Protein AF-A0A2V5MPN3-F1 (afdb_monomer_lite)

Sequence (64 aa):
WHQWHYLRGPSDISDPQFARQDFISPVLFVDGHVAKHNFSKALSTDPYYPYEPTKDWIWYKPTY

Structure (mmCIF, N/CA/C/O backbone):
data_AF-A0A2V5MPN3-F1
#
_entry.id   AF-A0A2V5MPN3-F1
#
loop_
_atom_site.group_PDB
_atom_site.id
_atom_site.type_symbol
_atom_site.label_atom_id
_atom_site.label_alt_id
_atom_site.label_comp_id
_atom_site.label_asym_id
_atom_site.label_entity_id
_atom_site.label_seq_id
_atom_site.pdbx_PDB_ins_code
_atom_site.Cartn_x
_atom_site.Cartn_y
_atom_site.Cartn_z
_atom_site.occupancy
_atom_site.B_iso_or_equiv
_atom_site.auth_seq_id
_atom_site.auth_comp_id
_atom_site.auth_asym_id
_atom_site.auth_atom_id
_atom_site.pdbx_PDB_model_num
ATOM 1 N N . TRP A 1 1 ? 10.895 -3.968 0.601 1.00 50.78 1 TRP A N 1
ATOM 2 C CA . TRP A 1 1 ? 9.871 -4.751 -0.123 1.00 50.78 1 TRP A CA 1
ATOM 3 C C . TRP A 1 1 ? 10.610 -5.590 -1.154 1.00 50.78 1 TRP A C 1
ATOM 5 O O . TRP A 1 1 ? 11.718 -5.216 -1.503 1.00 50.78 1 TRP A O 1
ATOM 15 N N . HIS A 1 2 ? 10.040 -6.683 -1.648 1.00 48.31 2 HIS A N 1
ATOM 16 C CA . HIS A 1 2 ? 10.703 -7.452 -2.696 1.00 48.31 2 HIS A CA 1
ATOM 17 C C . HIS A 1 2 ? 9.705 -7.749 -3.817 1.00 48.31 2 HIS A C 1
ATOM 19 O O . HIS A 1 2 ? 8.676 -8.387 -3.590 1.00 48.31 2 HIS A O 1
ATOM 25 N N . GLN A 1 3 ? 9.978 -7.249 -5.022 1.00 57.41 3 GLN A N 1
ATOM 26 C CA . GLN A 1 3 ? 9.147 -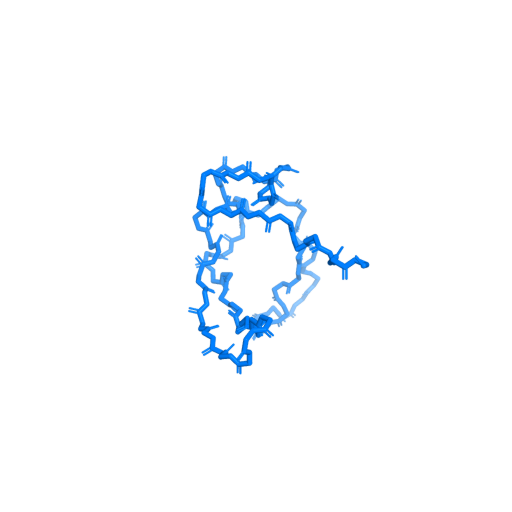7.451 -6.212 1.00 57.41 3 GLN A CA 1
ATOM 27 C C . GLN A 1 3 ? 9.523 -8.751 -6.939 1.00 57.41 3 GLN A C 1
ATOM 29 O O . GLN A 1 3 ? 9.946 -8.750 -8.084 1.00 57.41 3 GLN A O 1
ATOM 34 N N . TRP A 1 4 ? 9.352 -9.905 -6.301 1.00 56.19 4 TRP A N 1
ATOM 35 C CA . TRP A 1 4 ? 9.798 -11.179 -6.889 1.00 56.19 4 TRP A CA 1
ATOM 36 C C . TRP A 1 4 ? 9.049 -11.592 -8.164 1.00 56.19 4 TRP A C 1
ATOM 38 O O . TRP A 1 4 ? 9.585 -12.332 -8.982 1.00 56.19 4 TRP A O 1
ATOM 48 N N . HIS A 1 5 ? 7.805 -11.136 -8.345 1.00 56.09 5 HIS A N 1
ATOM 49 C CA . HIS A 1 5 ? 6.881 -11.750 -9.304 1.00 56.09 5 HIS A CA 1
ATOM 50 C C . HIS A 1 5 ? 7.252 -11.587 -10.789 1.00 56.09 5 HIS A C 1
ATOM 52 O O . HIS A 1 5 ? 6.675 -12.287 -11.616 1.00 56.09 5 HIS A O 1
ATOM 58 N N . TYR A 1 6 ? 8.226 -10.738 -11.141 1.00 57.03 6 TYR A N 1
ATOM 59 C CA . TYR A 1 6 ? 8.621 -10.518 -12.543 1.00 57.03 6 TYR A CA 1
ATOM 60 C C . TYR A 1 6 ? 10.128 -10.358 -12.778 1.00 57.03 6 TYR A C 1
ATOM 62 O O . TYR A 1 6 ? 10.544 -10.037 -13.894 1.00 57.03 6 TYR A O 1
ATOM 70 N N . LEU A 1 7 ? 10.960 -10.572 -11.759 1.00 57.22 7 LEU A N 1
ATOM 71 C CA . LEU A 1 7 ? 12.397 -10.336 -11.857 1.00 57.22 7 LEU A CA 1
ATOM 72 C C . LEU A 1 7 ? 13.131 -11.619 -12.281 1.00 57.22 7 LEU A C 1
ATOM 74 O O . LEU A 1 7 ? 12.950 -12.682 -11.698 1.00 57.22 7 LEU A O 1
ATOM 78 N N . ARG A 1 8 ? 13.933 -11.523 -13.353 1.00 63.00 8 ARG A N 1
ATOM 79 C CA . ARG A 1 8 ? 14.700 -12.641 -13.947 1.00 63.00 8 ARG A CA 1
ATOM 80 C C . ARG A 1 8 ? 16.188 -12.645 -13.548 1.00 63.00 8 ARG A C 1
ATOM 82 O O . ARG A 1 8 ? 16.980 -13.345 -14.169 1.00 63.00 8 ARG A O 1
ATOM 89 N N . GLY A 1 9 ? 16.576 -11.850 -12.552 1.00 64.75 9 GLY A N 1
ATOM 90 C CA . GLY A 1 9 ? 17.958 -11.668 -12.088 1.00 64.75 9 GLY A CA 1
ATOM 91 C C . GLY A 1 9 ? 18.002 -10.985 -10.714 1.00 64.75 9 GLY A C 1
ATOM 92 O O . GLY A 1 9 ? 16.932 -10.783 -10.139 1.00 64.75 9 GLY A O 1
ATOM 93 N N . PRO A 1 10 ? 19.194 -10.632 -10.184 1.00 59.91 10 PRO A N 1
ATOM 94 C CA . PRO A 1 10 ? 19.335 -9.948 -8.898 1.00 59.91 10 PRO A CA 1
ATOM 95 C C . PRO A 1 10 ? 18.453 -8.706 -8.860 1.00 59.91 10 PRO A C 1
ATOM 97 O O . PRO A 1 10 ? 18.491 -7.876 -9.768 1.00 59.91 10 PRO A O 1
ATOM 100 N N . SER A 1 11 ? 17.606 -8.633 -7.843 1.00 63.53 11 SER A N 1
ATOM 101 C CA . SER A 1 11 ? 16.417 -7.790 -7.871 1.00 63.53 11 SER A CA 1
ATOM 102 C C . SER A 1 11 ? 16.175 -7.030 -6.581 1.00 63.53 11 SER A C 1
ATOM 104 O O . SER A 1 11 ? 15.047 -6.624 -6.295 1.00 63.53 11 SER A O 1
ATOM 106 N N . ASP A 1 12 ? 17.229 -6.870 -5.792 1.00 65.50 12 ASP A N 1
ATOM 107 C CA . ASP A 1 12 ? 17.198 -5.997 -4.637 1.00 65.50 12 ASP A CA 1
ATOM 108 C C . ASP A 1 12 ? 17.136 -4.565 -5.150 1.00 65.50 12 ASP A C 1
ATOM 110 O O . ASP A 1 12 ? 18.120 -3.984 -5.607 1.00 65.50 12 ASP A O 1
ATOM 114 N N . ILE A 1 13 ? 15.926 -4.020 -5.143 1.00 66.75 13 ILE A N 1
ATOM 115 C CA . ILE A 1 13 ? 15.698 -2.617 -5.431 1.00 66.75 13 ILE A CA 1
ATOM 116 C C . ILE A 1 13 ? 15.735 -1.916 -4.073 1.00 66.75 13 ILE A C 1
ATOM 118 O O . ILE A 1 13 ? 14.911 -2.180 -3.199 1.00 66.75 13 ILE A O 1
ATOM 122 N N . SER A 1 14 ? 16.740 -1.068 -3.875 1.00 72.06 14 SER A N 1
ATOM 123 C CA . SER A 1 14 ? 16.974 -0.368 -2.608 1.00 72.06 14 SER A CA 1
ATOM 124 C C . SER A 1 14 ? 16.088 0.864 -2.429 1.00 72.06 14 SER A C 1
ATOM 126 O O . SER A 1 14 ? 15.820 1.251 -1.295 1.00 72.06 14 SER A O 1
ATOM 128 N N . ASP A 1 15 ? 15.605 1.453 -3.525 1.00 75.38 15 ASP A N 1
ATOM 129 C CA . ASP A 1 15 ? 14.726 2.622 -3.514 1.00 75.38 15 ASP A CA 1
ATOM 130 C C . ASP A 1 15 ? 13.454 2.345 -4.346 1.00 75.38 15 ASP A C 1
ATOM 132 O O . ASP A 1 15 ? 13.539 2.088 -5.555 1.00 75.38 15 ASP A O 1
ATOM 136 N N . PRO A 1 16 ? 12.262 2.361 -3.716 1.00 73.38 16 PRO A N 1
ATOM 137 C CA . PRO A 1 16 ? 10.992 2.043 -4.366 1.00 73.38 16 PRO A CA 1
ATOM 138 C C . PRO A 1 16 ? 10.577 3.043 -5.448 1.00 73.38 16 PRO A C 1
ATOM 140 O O . PRO A 1 16 ? 9.744 2.694 -6.283 1.00 73.38 16 PRO A O 1
ATOM 143 N N . GLN A 1 17 ? 11.173 4.236 -5.506 1.00 76.69 17 GLN A N 1
ATOM 144 C CA . GLN A 1 17 ? 10.909 5.202 -6.577 1.00 76.69 17 GLN A CA 1
ATOM 145 C C . GLN A 1 17 ? 11.406 4.709 -7.940 1.00 76.69 17 GLN A C 1
ATOM 147 O O . GLN A 1 17 ? 10.773 4.975 -8.960 1.00 76.69 17 GLN A O 1
ATOM 152 N N . PHE A 1 18 ? 12.509 3.956 -7.967 1.00 77.31 18 PHE A N 1
ATOM 153 C CA . PHE A 1 18 ? 13.048 3.370 -9.201 1.00 77.31 18 PHE A CA 1
ATOM 154 C C . PHE A 1 18 ? 12.429 2.008 -9.528 1.00 77.31 18 PHE A C 1
ATOM 156 O O . PHE A 1 18 ? 12.736 1.407 -10.559 1.00 77.31 18 PHE A O 1
ATOM 163 N N . ALA A 1 19 ? 11.551 1.510 -8.659 1.00 76.50 19 ALA A N 1
ATOM 164 C CA . ALA A 1 19 ? 10.842 0.270 -8.875 1.00 76.50 19 ALA A CA 1
ATOM 165 C C . ALA A 1 19 ? 9.673 0.445 -9.839 1.00 76.50 19 ALA A C 1
ATOM 167 O O . ALA A 1 19 ? 9.053 1.508 -9.956 1.00 76.50 19 ALA A O 1
ATOM 168 N N . ARG A 1 20 ? 9.285 -0.667 -10.462 1.00 77.94 20 ARG A N 1
ATOM 169 C CA . ARG A 1 20 ? 8.022 -0.731 -11.184 1.00 77.94 20 ARG A CA 1
ATOM 170 C C . ARG A 1 20 ? 6.870 -0.529 -10.195 1.00 77.94 20 ARG A C 1
ATOM 172 O O . ARG A 1 20 ? 6.842 -1.140 -9.131 1.00 77.94 20 ARG A O 1
ATOM 179 N N . GLN A 1 21 ? 5.914 0.322 -10.547 1.00 81.06 21 GLN A N 1
ATOM 180 C CA . GLN A 1 21 ? 4.828 0.764 -9.665 1.00 81.06 21 GLN A CA 1
ATOM 181 C C . GLN A 1 21 ? 3.685 -0.267 -9.566 1.00 81.06 21 GLN A C 1
ATOM 183 O O . GLN A 1 21 ? 2.532 0.041 -9.851 1.00 81.06 21 GLN A O 1
ATOM 188 N N . ASP A 1 22 ? 4.026 -1.497 -9.167 1.00 79.25 22 ASP A N 1
ATOM 189 C CA . ASP A 1 22 ? 3.119 -2.647 -9.033 1.00 79.25 22 ASP A CA 1
ATOM 190 C C . ASP A 1 22 ? 3.120 -3.195 -7.593 1.00 79.25 22 ASP A C 1
ATOM 192 O O . ASP A 1 22 ? 3.174 -4.400 -7.340 1.00 79.25 22 ASP A O 1
ATOM 196 N N . PHE A 1 23 ? 3.068 -2.295 -6.611 1.00 80.06 23 PHE A N 1
ATOM 197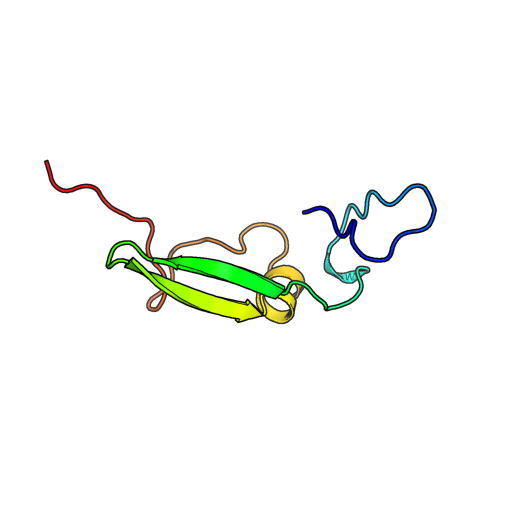 C CA . PHE A 1 23 ? 3.026 -2.635 -5.188 1.00 80.06 23 PHE A CA 1
ATOM 198 C C . PHE A 1 23 ? 1.602 -2.982 -4.744 1.00 80.06 23 PHE A C 1
ATOM 200 O O . PHE A 1 23 ? 0.980 -2.266 -3.961 1.00 80.06 23 PHE A O 1
ATOM 207 N N . ILE A 1 24 ? 1.056 -4.068 -5.281 1.00 83.62 24 ILE A N 1
ATOM 208 C CA . ILE A 1 24 ? -0.315 -4.502 -5.004 1.00 83.62 24 ILE A CA 1
ATOM 209 C C . ILE A 1 24 ? -0.273 -5.681 -4.032 1.00 83.62 24 ILE A C 1
ATOM 211 O O . ILE A 1 24 ? 0.289 -6.724 -4.358 1.00 83.62 24 ILE A O 1
ATOM 215 N N . SER A 1 25 ? -0.895 -5.536 -2.859 1.00 77.62 25 SER A N 1
ATOM 216 C CA . SER A 1 25 ? -0.991 -6.614 -1.867 1.00 77.62 25 SER A CA 1
ATOM 217 C C . SER A 1 25 ? -2.439 -6.849 -1.444 1.00 77.62 25 SER A C 1
ATOM 219 O O . SER A 1 25 ? -3.175 -5.881 -1.225 1.00 77.62 25 SER A O 1
ATOM 221 N N . PRO A 1 26 ? -2.873 -8.112 -1.289 1.00 81.50 26 PRO A N 1
ATOM 222 C CA . PRO A 1 26 ? -4.033 -8.403 -0.464 1.00 81.50 26 PRO A CA 1
ATOM 223 C C . PRO A 1 26 ? -3.719 -8.031 0.992 1.00 81.50 26 PRO A C 1
ATOM 225 O O . PRO A 1 26 ? -2.612 -8.266 1.479 1.00 81.50 26 PRO A O 1
ATOM 228 N N . VAL A 1 27 ? -4.691 -7.435 1.669 1.00 81.50 27 VAL A N 1
ATOM 229 C CA . VAL A 1 27 ? -4.640 -7.049 3.078 1.00 81.50 27 VAL A CA 1
ATOM 230 C C . VAL A 1 27 ? -5.814 -7.723 3.768 1.00 81.50 27 VAL A C 1
ATOM 232 O O . VAL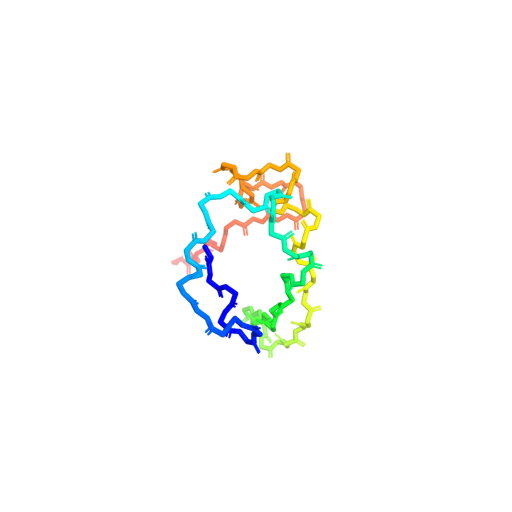 A 1 27 ? -6.947 -7.608 3.301 1.00 81.50 27 VAL A O 1
ATOM 235 N N . LEU A 1 28 ? -5.527 -8.445 4.849 1.00 77.94 28 LEU A N 1
ATOM 236 C CA . LEU A 1 28 ? -6.531 -8.982 5.759 1.00 77.94 28 LEU A CA 1
ATOM 237 C C . LEU A 1 28 ? -6.716 -7.985 6.901 1.00 77.94 28 LEU A C 1
ATOM 239 O O . LEU A 1 28 ? -5.750 -7.636 7.580 1.00 77.94 28 LEU A O 1
ATOM 243 N N . PHE A 1 29 ? -7.946 -7.537 7.097 1.00 77.44 29 PHE A N 1
ATOM 244 C CA . PHE A 1 29 ? -8.303 -6.596 8.146 1.00 77.44 29 PHE A CA 1
ATOM 245 C C . PHE A 1 29 ? -8.768 -7.330 9.404 1.00 77.44 29 PHE A C 1
ATOM 247 O O . PHE A 1 29 ? -9.120 -8.509 9.375 1.00 77.44 29 PHE A O 1
ATOM 254 N N . VAL A 1 30 ? -8.738 -6.623 10.535 1.00 72.12 30 VAL 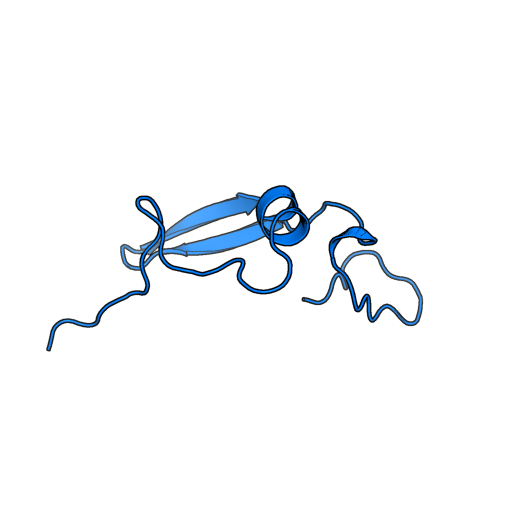A N 1
ATOM 255 C CA . VAL A 1 30 ? -9.038 -7.178 11.869 1.00 72.12 30 VAL A CA 1
ATOM 256 C C . VAL A 1 30 ? -10.469 -7.701 12.017 1.00 72.12 30 VAL A C 1
ATOM 258 O O . VAL A 1 30 ? -10.722 -8.574 12.838 1.00 72.12 30 VAL A O 1
ATOM 261 N N . ASP A 1 31 ? -11.398 -7.192 11.217 1.00 80.00 31 ASP A N 1
ATOM 262 C CA . ASP A 1 31 ? -12.799 -7.617 11.130 1.00 80.00 31 ASP A CA 1
ATOM 263 C C . ASP A 1 31 ? -13.015 -8.774 10.131 1.00 80.00 31 ASP A C 1
ATOM 265 O O . ASP A 1 31 ? -14.146 -9.196 9.896 1.00 80.00 31 ASP A O 1
ATOM 269 N N . GLY A 1 32 ? -11.936 -9.305 9.548 1.00 76.56 32 GLY A N 1
ATOM 270 C CA . GLY A 1 32 ? -11.943 -10.487 8.692 1.00 76.56 32 GLY A CA 1
ATOM 271 C C . GLY A 1 32 ? -12.174 -10.217 7.206 1.00 76.56 32 GLY A C 1
ATOM 272 O O . GLY A 1 32 ? -12.150 -11.171 6.423 1.00 76.56 32 GLY A O 1
ATOM 273 N N . HIS A 1 33 ? -12.364 -8.964 6.773 1.00 84.62 33 HIS A N 1
ATOM 274 C CA . HIS A 1 33 ? -12.460 -8.678 5.343 1.00 84.62 33 HIS A CA 1
ATOM 275 C C . HIS A 1 33 ? -11.082 -8.671 4.674 1.00 84.62 33 HIS A C 1
ATOM 277 O O . HIS A 1 33 ? -10.060 -8.339 5.277 1.00 84.62 33 HIS A O 1
ATOM 283 N N . VAL A 1 34 ? -11.063 -9.040 3.394 1.00 81.75 34 VAL A N 1
ATOM 284 C CA . VAL A 1 34 ? -9.863 -8.997 2.558 1.00 81.75 34 VAL A CA 1
ATOM 285 C C . VAL A 1 34 ? -10.075 -7.971 1.460 1.00 81.75 34 VAL A C 1
ATOM 287 O O . VAL A 1 34 ? -11.061 -8.040 0.727 1.00 81.75 34 VAL A O 1
ATOM 290 N N . ALA A 1 35 ? -9.128 -7.052 1.302 1.00 79.50 35 ALA A N 1
ATOM 291 C CA . ALA A 1 35 ? -9.119 -6.111 0.190 1.00 79.50 35 ALA A CA 1
ATOM 292 C C . ALA A 1 35 ? -7.762 -6.110 -0.515 1.00 79.50 35 ALA A C 1
ATOM 294 O O . ALA A 1 35 ? -6.724 -6.374 0.087 1.00 79.50 35 ALA A O 1
ATOM 295 N N . LYS A 1 36 ? -7.760 -5.820 -1.818 1.00 85.06 36 LYS A N 1
ATOM 296 C CA . LYS A 1 36 ? -6.524 -5.583 -2.571 1.00 85.06 36 LYS A CA 1
ATOM 297 C C . LYS A 1 36 ? -6.203 -4.098 -2.516 1.00 85.06 36 LYS A C 1
ATOM 299 O O . LYS A 1 36 ? -6.999 -3.289 -2.982 1.00 85.06 36 LYS A O 1
ATOM 304 N N . HIS A 1 37 ? -5.027 -3.758 -2.006 1.00 83.00 37 HIS A N 1
ATOM 305 C CA . HIS A 1 37 ? -4.551 -2.382 -1.944 1.00 83.00 37 HIS A CA 1
ATOM 306 C C . HIS A 1 37 ? -3.352 -2.181 -2.862 1.00 83.00 37 HIS A C 1
ATOM 308 O O . HIS A 1 37 ? -2.461 -3.027 -2.935 1.00 83.00 37 HIS A O 1
ATOM 314 N N . ASN A 1 38 ? -3.347 -1.049 -3.567 1.00 85.06 38 ASN A N 1
ATOM 315 C CA . ASN A 1 38 ? -2.215 -0.590 -4.358 1.00 85.06 38 ASN A CA 1
ATOM 316 C C . ASN A 1 38 ? -1.438 0.461 -3.555 1.00 85.06 38 ASN A C 1
ATOM 318 O O . ASN A 1 38 ? -1.909 1.580 -3.360 1.00 85.06 38 ASN A O 1
ATOM 322 N N . PHE A 1 39 ? -0.242 0.092 -3.111 1.00 79.12 39 PHE A N 1
ATOM 323 C CA . PHE A 1 39 ? 0.653 0.913 -2.298 1.00 79.12 39 PHE A CA 1
ATOM 324 C C . PHE A 1 39 ? 1.663 1.713 -3.122 1.00 79.12 39 PHE A C 1
ATOM 326 O O . PHE A 1 39 ? 2.478 2.427 -2.547 1.00 79.12 39 PHE A O 1
ATOM 333 N N . SER A 1 40 ? 1.622 1.630 -4.454 1.00 82.69 40 SER A N 1
ATOM 334 C CA . SER A 1 40 ? 2.678 2.179 -5.319 1.00 82.69 40 SER A CA 1
ATOM 335 C C . SER A 1 40 ? 2.866 3.679 -5.118 1.00 82.69 40 SER A C 1
ATOM 337 O O . SER A 1 40 ? 3.982 4.162 -4.948 1.00 82.69 40 SER A O 1
ATOM 339 N N . LYS A 1 41 ? 1.754 4.414 -5.006 1.00 81.62 41 LYS A N 1
ATOM 340 C CA . LYS A 1 41 ? 1.797 5.847 -4.709 1.00 81.62 41 LYS A CA 1
ATOM 341 C C . LYS A 1 41 ? 2.331 6.135 -3.303 1.00 81.62 41 LYS A C 1
ATOM 343 O O . LYS A 1 41 ? 3.140 7.043 -3.157 1.00 81.62 41 LYS A O 1
ATOM 348 N N . ALA A 1 42 ? 1.899 5.384 -2.289 1.00 75.38 42 ALA A N 1
ATOM 349 C CA . ALA A 1 42 ? 2.311 5.615 -0.902 1.00 75.38 42 ALA A CA 1
ATOM 350 C C . ALA A 1 42 ? 3.821 5.391 -0.724 1.00 75.38 42 ALA A C 1
ATOM 352 O O . ALA A 1 42 ? 4.520 6.279 -0.246 1.00 75.38 42 ALA A O 1
ATOM 353 N N . LEU A 1 43 ? 4.328 4.259 -1.220 1.00 76.00 43 LEU A N 1
ATOM 354 C CA . LEU A 1 43 ? 5.740 3.879 -1.122 1.00 76.00 43 LEU A CA 1
ATOM 355 C C . LEU A 1 43 ? 6.672 4.763 -1.958 1.00 76.00 43 LEU A C 1
ATOM 357 O O . LEU A 1 43 ? 7.849 4.865 -1.635 1.00 76.00 43 LEU A O 1
ATOM 361 N N . SER A 1 44 ? 6.164 5.398 -3.015 1.00 77.06 44 SER A N 1
ATOM 362 C CA . SER A 1 44 ? 6.960 6.314 -3.843 1.00 77.06 44 SER A CA 1
ATOM 363 C C . SER A 1 44 ? 6.902 7.770 -3.379 1.00 77.06 44 SER A C 1
ATOM 365 O O . SER A 1 44 ? 7.750 8.557 -3.780 1.00 77.06 44 SER A O 1
ATOM 367 N N . THR A 1 45 ? 5.903 8.149 -2.572 1.00 76.81 45 THR A N 1
ATOM 368 C CA . THR A 1 45 ? 5.765 9.528 -2.063 1.00 76.81 45 THR A CA 1
ATOM 369 C C . THR A 1 45 ? 6.566 9.726 -0.781 1.00 76.81 45 THR A C 1
ATOM 371 O O . THR A 1 45 ? 7.244 10.739 -0.642 1.00 76.81 45 THR A O 1
ATOM 374 N N . ASP A 1 46 ? 6.513 8.754 0.130 1.00 69.94 46 ASP A N 1
ATOM 375 C CA . ASP A 1 46 ? 7.354 8.713 1.325 1.00 69.94 46 ASP A CA 1
ATOM 376 C C . ASP A 1 46 ? 7.950 7.306 1.475 1.00 69.94 46 ASP A C 1
ATOM 378 O O . ASP A 1 46 ? 7.340 6.419 2.079 1.00 69.94 46 ASP A O 1
ATOM 382 N N . PRO A 1 47 ? 9.129 7.063 0.879 1.00 66.62 47 PRO A N 1
ATOM 383 C CA . PRO A 1 47 ? 9.766 5.754 0.927 1.00 66.62 47 PRO A CA 1
ATOM 384 C C . PRO A 1 47 ? 10.326 5.397 2.311 1.00 66.62 47 PRO A C 1
ATOM 386 O O . PRO A 1 47 ? 10.635 4.228 2.546 1.00 66.62 47 PRO A O 1
ATOM 389 N N . TYR A 1 48 ? 10.455 6.365 3.225 1.00 67.25 48 TYR A N 1
ATOM 390 C CA . TYR A 1 48 ? 11.095 6.169 4.527 1.00 67.25 48 TYR A CA 1
ATOM 391 C C . TYR A 1 48 ? 10.078 5.943 5.652 1.00 67.25 48 TYR A C 1
ATOM 393 O O . TYR A 1 48 ? 10.328 5.102 6.518 1.00 67.25 48 TYR A O 1
ATOM 401 N N . TYR A 1 49 ? 8.916 6.607 5.610 1.00 67.56 49 TYR A N 1
ATOM 402 C CA . TYR A 1 49 ? 7.868 6.502 6.637 1.00 67.56 49 TYR A CA 1
ATOM 403 C C . TYR A 1 49 ? 6.450 6.216 6.085 1.00 67.56 49 TYR A C 1
ATOM 405 O O . TYR A 1 49 ? 5.471 6.819 6.524 1.00 67.56 49 TYR A O 1
ATOM 413 N N . PRO A 1 50 ? 6.260 5.226 5.189 1.00 64.25 50 PRO A N 1
ATOM 414 C CA . PRO A 1 50 ? 4.981 4.997 4.498 1.00 64.25 50 PRO A CA 1
ATOM 415 C C . PRO A 1 50 ? 3.832 4.483 5.387 1.00 64.25 50 PRO A C 1
ATOM 417 O O . PRO A 1 50 ? 2.706 4.347 4.909 1.00 64.25 50 PRO A O 1
ATOM 420 N N . TYR A 1 51 ? 4.106 4.152 6.653 1.00 64.69 51 TYR A N 1
ATOM 421 C CA . TYR A 1 51 ? 3.149 3.554 7.594 1.00 64.69 51 TYR A CA 1
ATOM 422 C C . TYR A 1 51 ? 2.922 4.408 8.845 1.00 64.69 51 TYR A C 1
ATOM 424 O O . TYR A 1 51 ? 2.407 3.907 9.848 1.00 64.69 51 TYR A O 1
ATOM 432 N N . GLU A 1 52 ? 3.339 5.676 8.837 1.00 66.50 52 GLU A N 1
ATOM 433 C CA . GLU A 1 52 ? 3.003 6.558 9.948 1.00 66.50 52 GLU A CA 1
ATOM 434 C C . GLU A 1 52 ? 1.481 6.707 10.082 1.00 66.50 52 GLU A C 1
ATOM 436 O O . GLU A 1 52 ? 0.772 6.806 9.073 1.00 66.50 52 GLU A O 1
ATOM 441 N N . PRO A 1 53 ? 0.949 6.703 11.319 1.00 65.38 53 PRO A N 1
ATOM 442 C CA . PRO A 1 53 ? -0.468 6.912 11.532 1.00 65.38 53 PRO A CA 1
ATOM 443 C C . PRO A 1 53 ? -0.911 8.253 10.951 1.00 65.38 53 PRO A C 1
ATOM 445 O O . PRO A 1 53 ? -0.439 9.312 11.359 1.00 65.38 53 PRO A O 1
ATOM 448 N N . THR A 1 54 ? -1.856 8.206 10.025 1.00 67.44 54 THR A N 1
ATOM 449 C CA . THR A 1 54 ? -2.535 9.389 9.498 1.00 67.44 54 THR A CA 1
ATOM 450 C C . THR A 1 54 ? -3.966 9.420 10.023 1.00 67.44 54 THR A C 1
ATOM 452 O O . THR A 1 54 ? -4.402 8.535 10.758 1.00 67.44 54 THR A O 1
ATOM 455 N N . LYS A 1 55 ? -4.746 10.433 9.634 1.00 66.75 55 LYS A N 1
ATOM 456 C CA . LYS A 1 55 ? -6.181 10.460 9.947 1.00 66.75 55 LYS A CA 1
ATOM 457 C C . LYS A 1 55 ? -6.911 9.198 9.455 1.00 66.75 55 LYS A C 1
ATOM 459 O O . LYS A 1 55 ? -7.868 8.774 10.095 1.00 66.75 55 LYS A O 1
ATOM 464 N N . ASP A 1 56 ? -6.440 8.610 8.357 1.00 60.84 56 ASP A N 1
ATOM 465 C CA . ASP A 1 56 ? -7.096 7.483 7.692 1.00 60.84 56 ASP A CA 1
ATOM 466 C C . ASP A 1 56 ? -6.476 6.120 8.061 1.00 60.84 56 ASP A C 1
ATOM 468 O O . ASP A 1 56 ? -7.054 5.080 7.753 1.00 60.84 56 ASP A O 1
ATOM 472 N N . TRP A 1 57 ? -5.315 6.104 8.730 1.00 66.81 57 TRP A N 1
ATOM 473 C CA . TRP A 1 57 ? -4.562 4.888 9.051 1.00 66.81 57 TRP A CA 1
ATOM 474 C C . TRP A 1 57 ? -4.033 4.958 10.478 1.00 66.81 57 TRP A C 1
ATOM 476 O O . TRP A 1 57 ? -3.304 5.880 10.820 1.00 66.81 57 TRP A O 1
ATOM 486 N N . ILE A 1 58 ? -4.344 3.969 11.310 1.00 68.38 58 ILE A N 1
ATOM 487 C CA . ILE A 1 58 ? -3.768 3.850 12.653 1.00 68.38 58 ILE A CA 1
ATOM 488 C C . ILE A 1 58 ? -3.157 2.468 12.838 1.00 68.38 58 ILE A C 1
ATOM 490 O O . ILE A 1 58 ? -3.652 1.481 12.292 1.00 68.38 58 ILE A O 1
ATOM 494 N N . TRP A 1 59 ? -2.110 2.380 13.657 1.00 67.62 59 TRP A N 1
ATOM 495 C CA . TRP A 1 59 ? -1.662 1.087 14.162 1.00 67.62 59 TRP A CA 1
ATOM 496 C C . TRP A 1 59 ? -2.763 0.462 15.011 1.00 67.62 59 TRP A C 1
ATOM 498 O O . TRP A 1 59 ? -3.384 1.142 15.835 1.00 67.62 59 TRP A O 1
ATOM 508 N N . TYR A 1 60 ? -2.985 -0.837 14.821 1.00 67.81 60 TYR A N 1
ATOM 509 C CA . TYR A 1 60 ? -3.893 -1.591 15.669 1.00 67.81 60 TYR A CA 1
ATOM 510 C C . TYR A 1 60 ? -3.446 -1.478 17.130 1.00 67.81 60 TYR A C 1
ATOM 512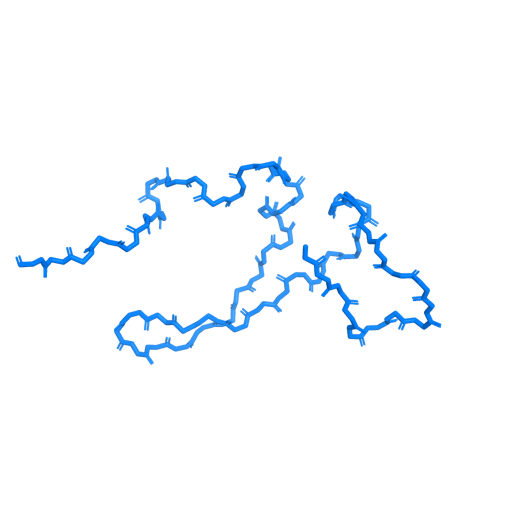 O O . TYR A 1 60 ? -2.305 -1.795 17.470 1.00 67.81 60 TYR A O 1
ATOM 520 N N . LYS A 1 61 ? -4.352 -1.012 17.990 1.00 73.50 61 LYS A N 1
ATOM 521 C CA . LYS A 1 61 ? -4.149 -0.959 19.437 1.00 73.50 61 LYS A CA 1
ATOM 522 C C . LYS A 1 61 ? -4.980 -2.078 20.061 1.00 73.50 61 LYS A C 1
ATOM 524 O O . LYS A 1 61 ? -6.202 -1.936 20.093 1.00 73.50 61 LYS A O 1
ATOM 529 N N . PRO A 1 62 ? -4.367 -3.179 20.527 1.00 70.38 62 PRO A N 1
ATOM 530 C CA . PRO A 1 62 ? -5.112 -4.200 21.244 1.00 70.38 62 PRO A CA 1
ATOM 531 C C . PRO A 1 62 ? -5.694 -3.592 22.523 1.00 70.38 62 PRO A C 1
ATOM 533 O O . PRO A 1 62 ? -4.977 -2.973 23.310 1.00 70.38 62 PRO A O 1
ATOM 536 N N . THR A 1 63 ? -7.002 -3.740 22.708 1.00 74.38 63 THR A N 1
ATOM 537 C CA . THR A 1 63 ? -7.676 -3.433 23.971 1.00 74.38 63 THR A CA 1
ATOM 538 C C . THR A 1 63 ? -7.480 -4.620 24.906 1.00 74.38 63 THR A C 1
ATOM 540 O O . THR A 1 63 ? -7.998 -5.701 24.624 1.00 74.38 63 THR A 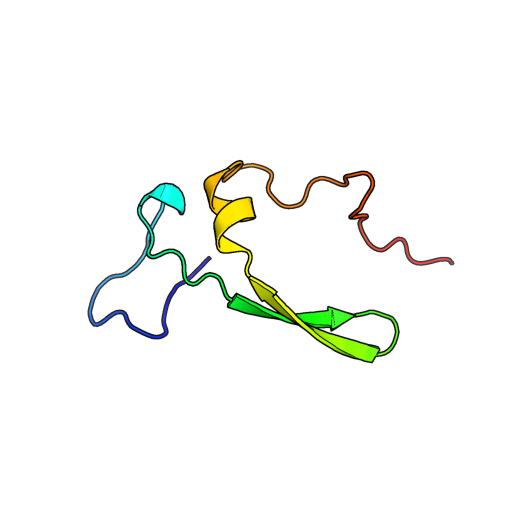O 1
ATOM 543 N N . TYR A 1 64 ? -6.695 -4.421 25.965 1.00 57.50 64 TYR A N 1
ATOM 544 C CA . TYR A 1 64 ? -6.702 -5.297 27.137 1.00 57.50 64 TYR A CA 1
ATOM 545 C C . TYR A 1 64 ? -7.952 -5.039 27.977 1.00 57.50 64 TYR A C 1
ATOM 547 O O . TYR A 1 64 ? -8.377 -3.859 28.028 1.00 57.50 64 TYR A O 1
#

Secondary structure (DSSP, 8-state):
---GGG-SS----S-GGGS-S--EEEEE-TTS-EEEEE-HHHHHH-SS-TT---SS--------

Radius of gyration: 14.26 Å; chains: 1; bounding box: 32×23×41 Å

Foldseek 3Di:
DFPPPDDPDDGPDPALLPPDQAQWDWDQDPVGDIDIDRCSVLCNVDVPCSQPDDPVHDDDDDDD

pLDDT: mean 71.34, std 9.03, range [48.31, 85.06]